Protein AF-A0AAV4TK22-F1 (afdb_monomer_lite)

Structure (mmCIF, N/CA/C/O backbone):
data_AF-A0AAV4TK22-F1
#
_entry.id   AF-A0AAV4TK22-F1
#
loop_
_atom_site.group_PDB
_atom_site.id
_atom_site.type_symbol
_atom_site.label_atom_id
_atom_site.label_alt_id
_atom_site.label_comp_id
_atom_site.label_asym_id
_atom_site.label_entity_id
_atom_site.label_seq_id
_atom_site.pdbx_PDB_ins_code
_atom_site.Cartn_x
_atom_site.Cartn_y
_atom_site.Cartn_z
_atom_site.occupancy
_atom_site.B_iso_or_equiv
_atom_site.auth_seq_id
_atom_site.auth_comp_id
_atom_site.auth_asym_id
_atom_site.auth_atom_id
_atom_site.pdbx_PDB_model_num
ATOM 1 N N . MET A 1 1 ? -11.195 -27.531 -44.964 1.00 40.44 1 MET A N 1
ATOM 2 C CA . MET A 1 1 ? -10.503 -26.592 -45.879 1.00 40.44 1 MET A CA 1
ATOM 3 C C . MET A 1 1 ? -9.124 -26.257 -45.290 1.00 40.44 1 MET A C 1
ATOM 5 O O . MET A 1 1 ? -8.796 -25.112 -45.039 1.00 40.44 1 MET A O 1
ATOM 9 N N . THR A 1 2 ? -8.338 -27.296 -44.990 1.00 43.16 2 THR A N 1
ATOM 10 C CA . THR A 1 2 ? -7.167 -27.278 -44.089 1.00 43.16 2 THR A CA 1
ATOM 11 C C . THR A 1 2 ? -5.985 -27.988 -44.753 1.00 43.16 2 THR A C 1
ATOM 13 O O . THR A 1 2 ? -5.408 -28.914 -44.195 1.00 43.16 2 THR A O 1
ATOM 16 N N . LYS A 1 3 ? -5.673 -27.627 -46.004 1.00 40.75 3 LYS A N 1
ATOM 17 C CA . LYS A 1 3 ? -4.566 -28.251 -46.752 1.00 40.75 3 LYS A CA 1
ATOM 18 C C . LYS A 1 3 ? -3.769 -27.314 -47.670 1.00 40.75 3 LYS A C 1
ATOM 20 O O . LYS A 1 3 ? -2.987 -27.805 -48.466 1.00 40.75 3 LYS A O 1
ATOM 25 N N . SER A 1 4 ? -3.907 -25.992 -47.547 1.00 39.00 4 SER A N 1
ATOM 26 C CA . SER A 1 4 ? -3.293 -25.059 -48.516 1.00 39.00 4 SER A CA 1
ATOM 27 C C . SER A 1 4 ? -2.331 -24.028 -47.920 1.00 39.00 4 SER A C 1
ATOM 29 O O . SER A 1 4 ? -1.919 -23.124 -48.629 1.00 39.00 4 SER A O 1
ATOM 31 N N . PHE A 1 5 ? -1.935 -24.157 -46.650 1.00 45.03 5 PHE A N 1
ATOM 32 C CA . PHE A 1 5 ? -1.005 -23.219 -45.994 1.00 45.03 5 PHE A CA 1
ATOM 33 C C . PHE A 1 5 ? 0.300 -23.889 -45.526 1.00 45.03 5 PHE A C 1
ATOM 35 O O . PHE A 1 5 ? 0.892 -23.481 -44.536 1.00 45.03 5 PHE A O 1
ATOM 42 N N . VAL A 1 6 ? 0.721 -24.967 -46.197 1.00 49.62 6 VAL A N 1
ATOM 43 C CA . VAL A 1 6 ? 1.923 -25.749 -45.832 1.00 49.62 6 VAL A CA 1
ATOM 44 C C . VAL A 1 6 ? 2.979 -25.764 -46.948 1.00 49.62 6 VAL A C 1
ATOM 46 O O . VAL A 1 6 ? 4.072 -26.266 -46.730 1.00 49.62 6 VAL A O 1
ATOM 49 N N . ASP A 1 7 ? 2.715 -25.170 -48.119 1.00 45.03 7 ASP A N 1
ATOM 50 C CA . ASP A 1 7 ? 3.466 -25.522 -49.337 1.00 45.03 7 ASP A CA 1
ATOM 51 C C . ASP A 1 7 ? 4.208 -24.364 -50.033 1.00 45.03 7 ASP A C 1
ATOM 53 O O . ASP A 1 7 ? 4.391 -24.373 -51.247 1.00 45.03 7 ASP A O 1
ATOM 57 N N . SER A 1 8 ? 4.626 -23.312 -49.315 1.00 46.84 8 SER A N 1
ATOM 58 C CA . SER A 1 8 ? 5.376 -22.207 -49.962 1.00 46.84 8 SER A CA 1
ATOM 59 C C . SER A 1 8 ? 6.476 -21.539 -49.131 1.00 46.84 8 SER A C 1
ATOM 61 O O . SER A 1 8 ? 7.038 -20.534 -49.560 1.00 46.84 8 SER A O 1
ATOM 63 N N . THR A 1 9 ? 6.865 -22.095 -47.983 1.00 54.09 9 THR A N 1
ATOM 64 C CA . THR A 1 9 ? 8.020 -21.609 -47.211 1.00 54.09 9 THR A CA 1
ATOM 65 C C . THR A 1 9 ? 8.964 -22.772 -46.914 1.00 54.09 9 THR A C 1
ATOM 67 O O . THR A 1 9 ? 8.590 -23.776 -46.316 1.00 54.09 9 THR A O 1
ATOM 70 N N . GLY A 1 10 ? 10.188 -22.670 -47.436 1.00 59.66 10 GLY A N 1
ATOM 71 C CA . GLY A 1 10 ? 11.151 -23.768 -47.517 1.00 59.66 10 GLY A CA 1
ATOM 72 C C . GLY A 1 10 ? 11.638 -24.346 -46.173 1.00 59.66 10 GLY A C 1
ATOM 73 O O . GLY A 1 10 ? 11.227 -23.904 -45.098 1.00 59.66 10 GLY A O 1
ATOM 74 N N . PRO A 1 11 ? 12.584 -25.308 -46.211 1.00 62.12 11 PRO A N 1
ATOM 75 C CA . PRO A 1 11 ? 13.105 -26.023 -45.035 1.00 62.12 11 PRO A CA 1
ATOM 76 C C . PRO A 1 11 ? 13.634 -25.112 -43.912 1.00 62.12 11 PRO A C 1
ATOM 78 O O . PRO A 1 11 ? 13.660 -25.521 -42.755 1.00 62.12 11 PRO A O 1
ATOM 81 N N . HIS A 1 12 ? 13.993 -23.863 -44.218 1.00 61.75 12 HIS A N 1
ATOM 82 C CA . HIS A 1 12 ? 14.438 -22.870 -43.240 1.00 61.75 12 HIS A CA 1
ATOM 83 C C . HIS A 1 12 ? 13.353 -22.420 -42.246 1.00 61.75 12 HIS A C 1
ATOM 85 O O . HIS A 1 12 ? 13.684 -22.196 -41.082 1.00 61.75 12 HIS A O 1
ATOM 91 N N . LEU A 1 13 ? 12.078 -22.322 -42.648 1.00 68.38 13 LEU A N 1
ATOM 92 C CA . LEU A 1 13 ? 11.009 -21.870 -41.743 1.00 68.38 13 LEU A CA 1
ATOM 93 C C . LEU A 1 13 ? 10.664 -22.955 -40.705 1.00 68.38 13 LEU A C 1
ATOM 95 O O . LEU A 1 13 ? 10.570 -22.672 -39.515 1.00 68.38 13 LEU A O 1
ATOM 99 N N . TRP A 1 14 ? 10.615 -24.220 -41.137 1.00 64.50 14 TRP A N 1
ATOM 100 C CA . TRP A 1 14 ? 10.387 -25.388 -40.273 1.00 64.50 14 TRP A CA 1
ATOM 101 C C . TRP A 1 14 ? 11.492 -25.601 -39.230 1.00 64.50 14 TRP A C 1
ATOM 103 O O . TRP A 1 14 ? 11.224 -26.035 -38.108 1.00 64.50 14 TRP A O 1
ATOM 113 N N . ILE A 1 15 ? 12.746 -25.300 -39.583 1.00 71.44 15 ILE A N 1
ATOM 114 C CA . ILE A 1 15 ? 13.879 -25.363 -38.648 1.00 71.44 15 ILE A CA 1
ATOM 115 C C . ILE A 1 15 ? 13.769 -24.241 -37.608 1.00 71.44 15 ILE A C 1
ATOM 117 O O . ILE A 1 15 ? 13.987 -24.496 -36.423 1.00 71.44 15 ILE A O 1
ATOM 121 N N . HIS A 1 16 ? 13.387 -23.033 -38.030 1.00 69.56 16 HIS A N 1
ATOM 122 C CA . HIS A 1 16 ? 13.224 -21.884 -37.139 1.00 69.56 16 HIS A CA 1
ATOM 123 C C . HIS A 1 16 ? 12.055 -22.080 -36.157 1.00 69.56 16 HIS A C 1
ATOM 125 O O . HIS A 1 16 ? 12.212 -21.845 -34.959 1.00 69.56 16 HIS A O 1
ATOM 131 N N . ASP A 1 17 ? 10.924 -22.621 -36.619 1.00 77.69 17 ASP A N 1
ATOM 132 C CA . ASP A 1 17 ? 9.796 -22.972 -35.747 1.00 77.69 17 ASP A CA 1
ATOM 133 C C . ASP A 1 17 ? 10.158 -24.074 -34.752 1.00 77.69 17 ASP A C 1
ATOM 135 O O . ASP A 1 17 ? 9.837 -23.958 -33.570 1.00 77.69 17 ASP A O 1
ATOM 139 N N . ARG A 1 18 ? 10.907 -25.108 -35.165 1.00 77.25 18 ARG A N 1
ATOM 140 C CA . ARG A 1 18 ? 11.397 -26.123 -34.215 1.00 77.25 18 ARG A CA 1
ATOM 141 C C . ARG A 1 18 ? 12.360 -25.552 -33.181 1.00 77.25 18 ARG A C 1
ATOM 143 O O . ARG A 1 18 ? 12.301 -25.963 -32.025 1.00 77.25 18 ARG A O 1
ATOM 150 N N . GLN A 1 19 ? 13.218 -24.608 -33.560 1.00 79.44 19 GLN A N 1
ATOM 151 C CA . GLN A 1 19 ? 14.104 -23.930 -32.611 1.00 79.44 19 GLN A CA 1
ATOM 152 C C . GLN A 1 19 ? 13.320 -23.059 -31.623 1.00 79.44 19 GLN A C 1
ATOM 154 O O . GLN A 1 19 ? 13.604 -23.095 -30.426 1.00 79.44 19 GLN A O 1
ATOM 159 N N . ASN A 1 20 ? 12.306 -22.328 -32.090 1.00 80.00 20 ASN A N 1
ATOM 160 C CA . ASN A 1 20 ? 11.433 -21.539 -31.223 1.00 80.00 20 ASN A CA 1
ATOM 161 C C . ASN A 1 20 ? 10.615 -22.430 -30.282 1.00 80.00 20 ASN A C 1
ATOM 163 O O . ASN A 1 20 ? 10.572 -22.163 -29.085 1.00 80.00 20 ASN A O 1
ATOM 167 N N . LEU A 1 21 ? 10.045 -23.530 -30.778 1.00 81.06 21 LEU A N 1
ATOM 168 C CA . LEU A 1 21 ? 9.309 -24.499 -29.962 1.00 81.06 21 LEU A CA 1
ATOM 169 C C . LEU A 1 21 ? 10.204 -25.182 -28.922 1.00 81.06 21 LEU A C 1
ATOM 171 O O . LEU A 1 21 ? 9.775 -25.339 -27.784 1.00 81.06 21 LEU A O 1
ATOM 175 N N . ALA A 1 22 ? 11.449 -25.523 -29.270 1.00 79.06 22 ALA A N 1
ATOM 176 C CA . ALA A 1 22 ? 12.415 -26.068 -28.315 1.00 79.06 22 ALA A CA 1
ATOM 177 C C . ALA A 1 22 ? 12.783 -25.044 -27.223 1.00 79.06 22 ALA A C 1
ATOM 179 O O . ALA A 1 22 ? 12.849 -25.379 -26.040 1.00 79.06 22 ALA A O 1
ATOM 180 N N . ARG A 1 23 ? 12.970 -23.768 -27.587 1.00 78.38 23 ARG A N 1
ATOM 181 C CA . ARG A 1 23 ? 13.189 -22.682 -26.613 1.00 78.38 23 ARG A CA 1
ATOM 182 C C . ARG A 1 23 ? 11.975 -22.482 -25.704 1.00 78.38 23 ARG A C 1
ATOM 184 O O . ARG A 1 23 ? 12.145 -22.330 -24.498 1.00 78.38 23 ARG A O 1
ATOM 191 N N . LEU A 1 24 ? 10.765 -22.536 -26.261 1.00 79.88 24 LEU A N 1
ATOM 192 C CA . LEU A 1 24 ? 9.515 -22.431 -25.507 1.00 79.88 24 LEU A CA 1
ATOM 193 C C . LEU A 1 24 ? 9.297 -23.632 -24.582 1.00 79.88 24 LEU A C 1
ATOM 195 O O . LEU A 1 24 ? 8.855 -23.440 -23.454 1.00 79.88 24 LEU A O 1
ATOM 199 N N . SER A 1 25 ? 9.640 -24.854 -25.004 1.00 78.25 25 SER A N 1
ATOM 200 C CA . SER A 1 25 ? 9.539 -26.035 -24.141 1.00 78.25 25 SER A CA 1
ATOM 201 C C . SER A 1 25 ? 10.519 -25.966 -22.976 1.00 78.25 25 SER A C 1
ATOM 203 O O . SER A 1 25 ? 10.124 -26.249 -21.851 1.00 78.25 25 SER A O 1
ATOM 205 N N . HIS A 1 26 ? 11.756 -25.516 -23.215 1.00 78.75 26 HIS A N 1
ATOM 206 C CA . HIS A 1 26 ? 12.716 -25.281 -22.137 1.00 78.75 26 HIS A CA 1
ATOM 207 C C . HIS A 1 26 ? 12.225 -24.194 -21.175 1.00 78.75 26 HIS A C 1
ATOM 209 O O . HIS A 1 26 ? 12.237 -24.411 -19.968 1.00 78.75 26 HIS A O 1
ATOM 215 N N . ALA A 1 27 ? 11.722 -23.067 -21.689 1.00 74.31 27 ALA A N 1
ATOM 216 C CA . ALA A 1 27 ? 11.138 -22.010 -20.861 1.00 74.31 27 ALA A CA 1
ATOM 217 C C . ALA A 1 27 ? 9.930 -22.501 -20.043 1.00 74.31 27 ALA A C 1
ATOM 219 O O . ALA A 1 27 ? 9.782 -22.126 -18.883 1.00 74.31 27 ALA A O 1
ATOM 220 N N . LYS A 1 28 ? 9.095 -23.378 -20.614 1.00 78.12 28 LYS A N 1
ATOM 221 C CA . LYS A 1 28 ? 7.955 -23.975 -19.913 1.00 78.12 28 LYS A CA 1
ATOM 222 C C . LYS A 1 28 ? 8.405 -24.872 -18.759 1.00 78.12 28 LYS A C 1
ATOM 224 O O . LYS A 1 28 ?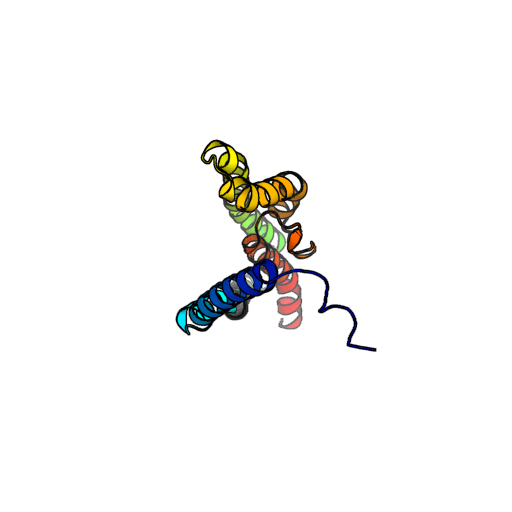 7.868 -24.739 -17.669 1.00 78.12 28 LYS A O 1
ATOM 229 N N . THR A 1 29 ? 9.430 -25.703 -18.959 1.00 78.94 29 THR A N 1
ATOM 230 C CA . THR A 1 29 ? 9.989 -26.544 -17.887 1.00 78.94 29 THR A CA 1
ATOM 231 C C . THR A 1 29 ? 10.497 -25.713 -16.705 1.00 78.94 29 THR A C 1
ATOM 233 O O . THR A 1 29 ? 10.270 -26.104 -15.568 1.00 78.94 29 THR A O 1
ATOM 236 N N . TYR A 1 30 ? 11.099 -24.544 -16.952 1.00 74.00 30 TYR A N 1
ATOM 237 C CA . TYR A 1 30 ? 11.495 -23.620 -15.879 1.00 74.00 30 TYR A CA 1
ATOM 238 C C . TYR A 1 30 ? 10.305 -22.963 -15.164 1.00 74.00 30 TYR A C 1
ATOM 240 O O . TYR A 1 30 ? 10.386 -22.679 -13.973 1.00 74.00 30 TYR A O 1
ATOM 248 N N . MET A 1 31 ? 9.200 -22.702 -15.867 1.00 74.12 31 MET A N 1
ATOM 249 C CA . MET A 1 31 ? 7.993 -22.151 -15.238 1.00 74.12 31 MET A CA 1
ATOM 250 C C . MET A 1 31 ? 7.171 -23.203 -14.481 1.00 74.12 31 MET A C 1
ATOM 252 O O . MET A 1 31 ? 6.422 -22.842 -13.575 1.00 74.12 31 MET A O 1
ATOM 256 N N . ASP A 1 32 ? 7.317 -24.482 -14.829 1.00 80.38 32 ASP A N 1
ATOM 257 C CA . ASP A 1 32 ? 6.637 -25.604 -14.174 1.00 80.38 32 ASP A CA 1
ATOM 258 C C . ASP A 1 32 ? 7.306 -26.020 -12.847 1.00 80.38 32 ASP A C 1
ATOM 260 O O . ASP A 1 32 ? 6.743 -26.822 -12.099 1.00 80.38 32 ASP A O 1
ATOM 264 N N . ASP A 1 33 ? 8.467 -25.448 -12.508 1.00 87.12 33 ASP A N 1
ATOM 265 C CA . ASP A 1 33 ? 9.078 -25.626 -11.192 1.00 87.12 33 ASP A CA 1
ATOM 266 C C . ASP A 1 33 ? 8.150 -25.106 -10.086 1.00 87.12 33 ASP A C 1
ATOM 268 O O . ASP A 1 33 ? 7.682 -23.964 -10.111 1.00 87.12 33 ASP A O 1
ATOM 272 N N . ILE A 1 34 ? 7.946 -25.925 -9.049 1.00 85.75 34 ILE A N 1
ATOM 273 C CA . ILE A 1 34 ? 7.079 -25.613 -7.898 1.00 85.75 34 ILE A CA 1
ATOM 274 C C . ILE A 1 34 ? 7.427 -24.254 -7.279 1.00 85.75 34 ILE A C 1
ATOM 276 O O . ILE A 1 34 ? 6.539 -23.467 -6.955 1.00 85.75 34 ILE A O 1
ATOM 280 N N . PHE A 1 35 ? 8.717 -23.940 -7.147 1.00 85.75 35 PHE A N 1
ATOM 281 C CA . PHE A 1 35 ? 9.160 -22.655 -6.607 1.00 85.75 35 PHE A CA 1
ATOM 282 C C . PHE A 1 35 ? 8.723 -21.472 -7.480 1.00 85.75 35 PHE A C 1
ATOM 284 O O . PHE A 1 35 ? 8.286 -20.448 -6.955 1.00 85.75 35 PHE A O 1
ATOM 291 N N . PHE A 1 36 ? 8.788 -21.616 -8.804 1.00 85.81 36 PHE A N 1
ATOM 292 C CA . PHE A 1 36 ? 8.370 -20.577 -9.743 1.00 85.81 36 PHE A CA 1
ATOM 293 C C . PHE A 1 36 ? 6.843 -20.416 -9.748 1.00 85.81 36 PHE A C 1
ATOM 295 O O . PHE A 1 36 ? 6.323 -19.296 -9.761 1.00 85.81 36 PHE A O 1
ATOM 302 N N . GLN A 1 37 ? 6.107 -21.523 -9.629 1.00 85.88 37 GLN A N 1
ATOM 303 C CA . GLN A 1 37 ? 4.652 -21.507 -9.483 1.00 85.88 37 GLN A CA 1
ATOM 304 C C . GLN A 1 37 ? 4.192 -20.808 -8.194 1.00 85.88 37 GLN A C 1
ATOM 306 O O . GLN A 1 37 ? 3.220 -20.053 -8.224 1.00 85.88 37 GLN A O 1
ATOM 311 N N . ILE A 1 38 ? 4.903 -20.983 -7.076 1.00 86.38 38 ILE A N 1
ATOM 312 C CA . ILE A 1 38 ? 4.607 -20.265 -5.821 1.00 86.38 38 ILE A CA 1
ATOM 313 C C . ILE A 1 38 ? 4.783 -18.750 -6.006 1.00 86.38 38 ILE A C 1
ATOM 315 O O . ILE A 1 38 ? 3.930 -17.962 -5.590 1.00 86.38 38 ILE A O 1
ATOM 319 N N . ILE A 1 39 ? 5.862 -18.327 -6.669 1.00 86.12 39 ILE A N 1
ATOM 320 C CA . ILE A 1 39 ? 6.126 -16.904 -6.927 1.00 86.12 39 ILE A CA 1
ATOM 321 C C . ILE A 1 39 ? 5.041 -16.312 -7.837 1.00 86.12 39 ILE A C 1
ATOM 323 O O . ILE A 1 39 ? 4.495 -15.251 -7.542 1.00 86.12 39 ILE A O 1
ATOM 327 N N . THR A 1 40 ? 4.667 -17.009 -8.910 1.00 84.81 40 THR A N 1
ATOM 328 C CA . THR A 1 40 ? 3.630 -16.526 -9.841 1.00 84.81 40 THR A CA 1
ATOM 329 C C . THR A 1 40 ? 2.233 -16.466 -9.210 1.00 84.81 40 THR A C 1
ATOM 331 O O . THR A 1 40 ? 1.482 -15.536 -9.499 1.00 84.81 40 THR A O 1
ATOM 334 N N . ASN A 1 41 ? 1.899 -17.375 -8.286 1.00 86.69 41 ASN A N 1
ATOM 335 C CA . ASN A 1 41 ? 0.619 -17.389 -7.560 1.00 86.69 41 ASN A CA 1
ATOM 336 C C . ASN A 1 41 ? 0.617 -16.551 -6.271 1.00 86.69 41 ASN A C 1
ATOM 338 O O . ASN A 1 41 ? -0.344 -16.592 -5.500 1.00 86.69 41 ASN A O 1
ATOM 342 N N . SER A 1 42 ? 1.653 -15.742 -6.036 1.00 84.75 42 SER A N 1
ATOM 343 C CA . SER A 1 42 ? 1.774 -14.930 -4.815 1.00 84.75 42 SER A CA 1
ATOM 344 C C . SER A 1 42 ? 0.642 -13.909 -4.624 1.00 84.75 42 SER A C 1
ATOM 346 O O . SER A 1 42 ? 0.475 -13.380 -3.528 1.00 84.75 42 SER A O 1
ATOM 348 N N . TRP A 1 43 ? -0.164 -13.648 -5.656 1.00 85.38 43 TRP A N 1
ATOM 349 C CA . TRP A 1 43 ? -1.350 -12.794 -5.579 1.00 85.38 43 TRP A CA 1
ATOM 350 C C . TRP A 1 43 ? -2.393 -13.285 -4.564 1.00 85.38 43 TRP A C 1
ATOM 352 O O . TRP A 1 43 ? -2.971 -12.471 -3.852 1.00 85.38 43 TRP A O 1
ATOM 362 N N . VAL A 1 44 ? -2.597 -14.601 -4.437 1.00 87.50 44 VAL A N 1
ATOM 363 C CA . VAL A 1 44 ? -3.589 -15.180 -3.504 1.00 87.50 44 VAL A CA 1
ATOM 364 C C . VAL A 1 44 ? -3.230 -14.886 -2.042 1.00 87.50 44 VAL A C 1
ATOM 366 O O . VAL A 1 44 ? -4.100 -14.737 -1.189 1.00 87.50 44 VAL A O 1
ATOM 369 N N . SER A 1 45 ? -1.941 -14.721 -1.736 1.00 89.31 45 SER A N 1
ATOM 370 C CA . SER A 1 45 ? -1.479 -14.375 -0.386 1.00 89.31 45 SER A CA 1
ATOM 371 C C . SER A 1 45 ? -1.983 -13.009 0.093 1.00 89.31 45 SER A C 1
ATOM 373 O O . SER A 1 45 ? -2.000 -12.754 1.298 1.00 89.31 45 SER A O 1
ATOM 375 N N . VAL A 1 46 ? -2.393 -12.128 -0.827 1.00 89.94 46 VAL A N 1
ATOM 376 C CA . VAL A 1 46 ? -2.866 -10.774 -0.517 1.00 89.94 46 VAL A CA 1
ATOM 377 C C . VAL A 1 46 ? -4.144 -10.793 0.334 1.00 89.94 46 VAL A C 1
ATOM 379 O O . VAL A 1 46 ? -4.280 -9.969 1.242 1.00 89.94 46 VAL A O 1
ATOM 382 N N . ASP A 1 47 ? -5.022 -11.778 0.135 1.00 91.69 47 ASP A N 1
ATOM 383 C CA . ASP A 1 47 ? -6.290 -11.898 0.868 1.00 91.69 47 ASP A CA 1
ATOM 384 C C . ASP A 1 47 ? -6.080 -12.110 2.374 1.00 91.69 47 ASP A C 1
ATOM 386 O O . ASP A 1 47 ? -6.767 -11.513 3.208 1.00 91.69 47 ASP A O 1
ATOM 390 N N . THR A 1 48 ? -5.063 -12.890 2.746 1.00 93.12 48 THR A N 1
ATOM 391 C CA . THR A 1 48 ? -4.694 -13.107 4.153 1.00 93.12 48 THR A CA 1
ATOM 392 C C . THR A 1 48 ? -4.273 -11.799 4.822 1.00 93.12 48 THR A C 1
ATOM 394 O O . THR A 1 48 ? -4.652 -11.534 5.965 1.00 93.12 48 THR A O 1
ATOM 397 N N . PHE A 1 49 ? -3.523 -10.945 4.119 1.00 91.38 49 PHE A N 1
ATOM 398 C CA . PHE A 1 49 ? -3.119 -9.646 4.657 1.00 91.38 49 PHE A CA 1
ATOM 399 C C . PHE A 1 49 ? -4.311 -8.705 4.837 1.00 91.38 49 PHE A C 1
ATOM 401 O O . PHE A 1 49 ? -4.376 -8.014 5.856 1.00 91.38 49 PHE A O 1
ATOM 408 N N . PHE A 1 50 ? -5.284 -8.724 3.920 1.00 91.94 50 PHE A N 1
ATOM 409 C CA . PHE A 1 50 ? -6.530 -7.977 4.102 1.00 91.94 50 PHE A CA 1
ATOM 410 C C . PHE A 1 50 ? -7.322 -8.468 5.315 1.00 91.94 50 PHE A C 1
ATOM 412 O O . PHE A 1 50 ? -7.807 -7.647 6.096 1.00 91.94 50 PHE A O 1
ATOM 419 N N . MET A 1 51 ? -7.395 -9.783 5.537 1.00 93.38 51 MET A N 1
ATOM 420 C CA . MET A 1 51 ? -8.074 -10.346 6.707 1.00 93.38 51 MET A CA 1
ATOM 421 C C . MET A 1 51 ? -7.397 -9.932 8.022 1.00 93.38 51 MET A C 1
ATOM 423 O O . MET A 1 51 ? -8.072 -9.501 8.960 1.00 93.38 51 MET A O 1
ATOM 427 N N . LEU A 1 52 ? -6.064 -9.989 8.081 1.00 94.25 52 LEU A N 1
ATOM 428 C CA . LEU A 1 52 ? -5.293 -9.534 9.243 1.00 94.25 52 LEU A CA 1
ATOM 429 C C . LEU A 1 52 ? -5.441 -8.023 9.475 1.00 94.25 52 LEU A C 1
ATOM 431 O O . LEU A 1 52 ? -5.643 -7.588 10.612 1.00 94.25 52 LEU A O 1
ATOM 435 N N . GLY A 1 53 ? -5.384 -7.224 8.407 1.00 92.56 53 GLY A N 1
ATOM 436 C CA . GLY A 1 53 ? -5.589 -5.778 8.463 1.00 92.56 53 GLY A CA 1
ATOM 437 C C . GLY A 1 53 ? -6.981 -5.414 8.981 1.00 92.56 53 GLY A C 1
ATOM 438 O O . GLY A 1 53 ? -7.105 -4.587 9.887 1.00 92.56 53 GLY A O 1
ATOM 439 N N . GLY A 1 54 ? -8.021 -6.082 8.479 1.00 91.62 54 GLY A N 1
ATOM 440 C CA . GLY A 1 54 ? -9.402 -5.908 8.928 1.00 91.62 54 GLY A CA 1
ATOM 441 C C . GLY A 1 54 ? -9.598 -6.277 10.399 1.00 91.62 54 GLY A C 1
ATOM 442 O O . GLY A 1 54 ? -10.175 -5.492 11.154 1.00 91.62 54 GLY A O 1
ATOM 443 N N . LEU A 1 55 ? -9.055 -7.417 10.840 1.00 92.44 55 LEU A N 1
ATOM 444 C CA . LEU A 1 55 ? -9.127 -7.853 12.239 1.00 92.44 55 LEU A CA 1
ATOM 445 C C . LEU A 1 55 ? -8.446 -6.855 13.187 1.00 92.44 55 LEU A C 1
ATOM 447 O O . LEU A 1 55 ? -8.972 -6.540 14.260 1.00 92.44 55 LEU A O 1
ATOM 451 N N . LEU A 1 56 ? -7.292 -6.320 12.790 1.00 92.38 56 LEU A N 1
ATOM 452 C CA . LEU A 1 56 ? -6.566 -5.323 13.573 1.00 92.38 56 LEU A CA 1
ATOM 453 C C . LEU A 1 56 ? -7.336 -3.998 13.650 1.00 92.38 56 LEU A C 1
ATOM 455 O O . LEU A 1 56 ? -7.426 -3.383 14.717 1.00 92.38 56 LEU A O 1
ATOM 459 N N . VAL A 1 57 ? -7.944 -3.566 12.545 1.00 90.75 57 VAL A N 1
ATOM 460 C CA . VAL A 1 57 ? -8.803 -2.375 12.523 1.00 90.75 57 VAL A CA 1
ATOM 461 C C . VAL A 1 57 ? -10.029 -2.583 13.413 1.00 90.75 57 VAL A C 1
ATOM 463 O O . VAL A 1 57 ? -10.320 -1.714 14.232 1.00 90.75 57 VAL A O 1
ATOM 466 N N . ALA A 1 58 ? -10.718 -3.719 13.320 1.00 89.94 58 ALA A N 1
ATOM 467 C CA . ALA A 1 58 ? -11.897 -4.000 14.136 1.00 89.94 58 ALA A CA 1
ATOM 468 C C . ALA A 1 58 ? -11.562 -4.042 15.637 1.00 89.94 58 ALA A C 1
ATOM 470 O O . ALA A 1 58 ? -12.146 -3.295 16.421 1.00 89.94 58 ALA A O 1
ATOM 471 N N . SER A 1 59 ? -10.570 -4.844 16.034 1.00 90.31 59 SER A N 1
ATOM 472 C CA . SER A 1 59 ? -10.174 -4.998 17.444 1.00 90.31 59 SER A CA 1
ATOM 473 C C . SER A 1 59 ? -9.667 -3.695 18.072 1.00 90.31 59 SER A C 1
ATOM 475 O O . SER A 1 59 ? -10.041 -3.362 19.198 1.00 90.31 59 SER A O 1
ATOM 477 N N . SER A 1 60 ? -8.861 -2.914 17.343 1.00 89.56 60 SER A N 1
ATOM 478 C CA . SER A 1 60 ? -8.377 -1.617 17.832 1.00 89.56 60 SER A CA 1
ATOM 479 C C . SER A 1 60 ? -9.505 -0.598 17.990 1.00 89.56 60 SER A C 1
ATOM 481 O O . SER A 1 60 ? -9.528 0.132 18.979 1.00 89.56 60 SER A O 1
ATOM 483 N N . ASN A 1 61 ? -10.462 -0.553 17.058 1.00 87.56 61 ASN A N 1
ATOM 484 C CA . ASN A 1 61 ? -11.591 0.369 17.151 1.00 87.56 61 ASN A CA 1
ATOM 485 C C . ASN A 1 61 ? -12.566 -0.012 18.264 1.00 87.56 61 ASN A C 1
ATOM 487 O O . ASN A 1 61 ? -12.952 0.877 19.017 1.00 87.56 61 ASN A O 1
ATOM 491 N N . LEU A 1 62 ? -12.899 -1.296 18.419 1.00 86.88 62 LEU A N 1
ATOM 492 C CA . LEU A 1 62 ? -13.769 -1.777 19.497 1.00 86.88 62 LEU A CA 1
ATOM 493 C C . LEU A 1 62 ? -13.219 -1.407 20.878 1.00 86.88 62 LEU A C 1
ATOM 495 O O . LEU A 1 62 ? -13.932 -0.826 21.692 1.00 86.88 62 LEU A O 1
ATOM 499 N N . LYS A 1 63 ? -11.918 -1.630 21.100 1.00 87.25 63 LYS A N 1
ATOM 500 C CA . LYS A 1 63 ? -11.253 -1.279 22.362 1.00 87.25 63 LYS A CA 1
ATOM 501 C C . LYS A 1 63 ? -11.305 0.223 22.670 1.00 87.25 63 LYS A C 1
ATOM 503 O O . LYS A 1 63 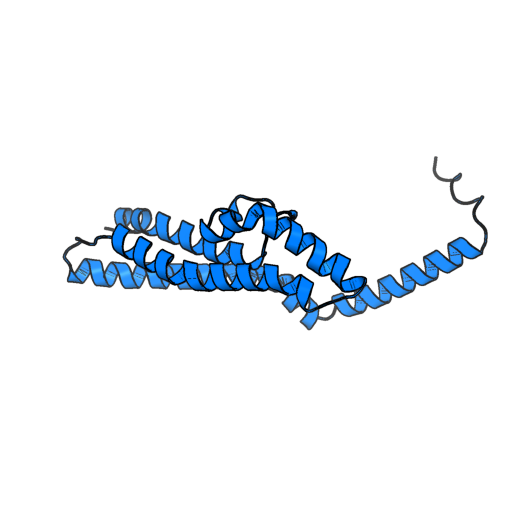? -11.421 0.618 23.825 1.00 87.25 63 LYS A O 1
ATOM 508 N N . ILE A 1 64 ? -11.209 1.071 21.643 1.00 85.88 64 ILE A N 1
ATOM 509 C CA . ILE A 1 64 ? -11.303 2.531 21.802 1.00 85.88 64 ILE A CA 1
ATOM 510 C C . ILE A 1 64 ? -12.762 2.961 22.025 1.00 85.88 64 ILE A C 1
ATOM 512 O O . ILE A 1 64 ? -13.018 3.898 22.779 1.00 85.88 64 ILE A O 1
ATOM 516 N N . MET A 1 65 ? -13.728 2.291 21.388 1.00 83.88 65 MET A N 1
ATOM 517 C CA . MET A 1 65 ? -15.153 2.589 21.567 1.00 83.88 65 MET A CA 1
ATOM 518 C C . MET A 1 65 ? -15.606 2.268 22.990 1.00 83.88 65 MET A C 1
ATOM 520 O O . MET A 1 65 ? -16.331 3.070 23.577 1.00 83.88 65 MET A O 1
ATOM 524 N N . GLU A 1 66 ? -15.121 1.160 23.554 1.00 84.31 66 GLU A N 1
ATOM 525 C CA . GLU A 1 66 ? -15.360 0.765 24.944 1.00 84.31 66 GLU A CA 1
ATOM 526 C C . GLU A 1 66 ? -14.786 1.792 25.933 1.00 84.31 66 GLU A C 1
ATOM 528 O O . GLU A 1 66 ? -15.477 2.214 26.857 1.00 84.31 66 GLU A O 1
ATOM 533 N N . SER A 1 67 ? -13.558 2.278 25.707 1.00 83.12 67 SER A N 1
ATOM 534 C CA . SER A 1 67 ? -12.921 3.249 26.608 1.00 83.12 67 SER A CA 1
ATOM 535 C C . SER A 1 67 ? -13.448 4.684 26.476 1.00 83.12 67 SER A C 1
ATOM 537 O O . SER A 1 67 ? -13.367 5.454 27.431 1.00 83.12 67 SER A O 1
ATOM 539 N N . THR A 1 68 ? -13.982 5.059 25.309 1.00 80.88 68 THR A N 1
ATOM 540 C CA . THR A 1 68 ? -14.409 6.442 24.997 1.00 80.88 68 THR A CA 1
ATOM 541 C C . THR A 1 68 ? -15.938 6.602 24.987 1.00 80.88 68 THR A C 1
ATOM 543 O O . THR A 1 68 ? -16.454 7.664 24.635 1.00 80.88 68 THR A O 1
ATOM 546 N N . GLY A 1 69 ? -16.692 5.555 25.344 1.00 74.69 69 GLY A N 1
ATOM 547 C CA . GLY A 1 69 ? -18.159 5.585 25.352 1.00 74.69 69 GLY A CA 1
ATOM 548 C C . GLY A 1 69 ? -18.763 5.862 23.969 1.00 74.69 69 GLY A C 1
ATOM 549 O O . GLY A 1 69 ? -19.686 6.664 23.845 1.00 74.69 69 GLY A O 1
ATOM 550 N N . GLY A 1 70 ? -18.189 5.276 22.912 1.00 69.56 70 GLY A N 1
ATOM 551 C CA . GLY A 1 70 ? -18.701 5.368 21.536 1.00 69.56 70 GLY A CA 1
ATOM 552 C C . GLY A 1 70 ? -18.365 6.655 20.767 1.00 69.56 70 GLY A C 1
ATOM 553 O O . GLY A 1 70 ? -18.606 6.728 19.563 1.00 69.56 70 GLY A O 1
ATOM 554 N N . LYS A 1 71 ? -17.758 7.668 21.399 1.00 69.75 71 LYS A N 1
ATOM 555 C CA . LYS A 1 71 ? -17.365 8.910 20.710 1.00 69.75 71 LYS A CA 1
ATOM 556 C C . LYS A 1 71 ? -15.966 8.789 20.123 1.00 69.75 71 LYS A C 1
ATOM 558 O O . LYS A 1 71 ? -14.986 9.044 20.816 1.00 69.75 71 LYS A O 1
ATOM 563 N N . ILE A 1 72 ? -15.852 8.462 18.834 1.00 78.31 72 ILE A N 1
ATOM 564 C CA . ILE A 1 72 ? -14.556 8.531 18.152 1.00 78.31 72 ILE A CA 1
ATOM 565 C C . ILE A 1 72 ? -14.618 9.332 16.859 1.00 78.31 72 ILE A C 1
ATOM 567 O O . ILE A 1 72 ? -15.437 9.074 15.982 1.00 78.31 72 ILE A O 1
ATOM 571 N N . ASN A 1 73 ? -13.671 10.262 16.700 1.00 82.62 73 ASN A N 1
ATOM 572 C CA . ASN A 1 73 ? -13.476 10.978 15.448 1.00 82.62 73 ASN A CA 1
ATOM 573 C C . ASN A 1 73 ? -12.778 10.069 14.423 1.00 82.62 73 ASN A C 1
ATOM 575 O O . ASN A 1 73 ? -11.549 10.037 14.301 1.00 82.62 73 ASN A O 1
ATOM 579 N N . TYR A 1 74 ? -13.579 9.271 13.720 1.00 85.38 74 TYR A N 1
ATOM 580 C CA . TYR A 1 74 ? -13.106 8.332 12.708 1.00 85.38 74 TYR A CA 1
ATOM 581 C C . TYR A 1 74 ? -12.382 9.047 11.551 1.00 85.38 74 TYR A C 1
ATOM 583 O O . TYR A 1 74 ? -11.307 8.618 11.134 1.00 85.38 74 TYR A O 1
ATOM 591 N N . PHE A 1 75 ? -12.908 10.196 11.113 1.00 86.88 75 PHE A N 1
ATOM 592 C CA . PHE A 1 75 ? -12.341 10.979 10.014 1.00 86.88 75 PHE A CA 1
ATOM 593 C C . PHE A 1 75 ? -10.908 11.450 10.301 1.00 86.88 75 PHE A C 1
ATOM 595 O O . PHE A 1 75 ? -10.021 11.287 9.467 1.00 86.88 75 PHE A O 1
ATOM 602 N N . SER A 1 76 ? -10.642 11.960 11.508 1.00 87.69 76 SER A N 1
ATOM 603 C CA . SER A 1 76 ? -9.289 12.387 11.897 1.00 87.69 76 SER A CA 1
ATOM 604 C C . SER A 1 76 ? -8.273 11.236 11.849 1.00 87.69 76 SER A C 1
ATOM 606 O O . SER A 1 76 ? -7.144 11.424 11.390 1.00 87.69 76 SER A O 1
ATOM 608 N N . ARG A 1 77 ? -8.678 10.021 12.242 1.00 87.88 77 ARG A N 1
ATOM 609 C CA . ARG A 1 77 ? -7.810 8.832 12.192 1.00 87.88 77 ARG A CA 1
ATOM 610 C C . ARG A 1 77 ? -7.554 8.352 10.765 1.00 87.88 77 ARG A C 1
ATOM 612 O O . ARG A 1 77 ? -6.423 7.979 10.456 1.00 87.88 77 ARG A O 1
ATOM 619 N N . LEU A 1 78 ? -8.563 8.422 9.895 1.00 90.12 78 LEU A N 1
ATOM 620 C CA . LEU A 1 78 ? -8.404 8.177 8.460 1.00 90.12 78 LEU A CA 1
ATOM 621 C C . LEU A 1 78 ? -7.394 9.152 7.847 1.00 90.12 78 LEU A C 1
ATOM 623 O O . LEU A 1 78 ? -6.437 8.710 7.216 1.00 90.12 78 LEU A O 1
ATOM 627 N N . VAL A 1 79 ? -7.551 10.456 8.088 1.00 90.81 79 VAL A N 1
ATOM 628 C CA . VAL A 1 79 ? -6.633 11.478 7.559 1.00 90.81 79 VAL A CA 1
ATOM 629 C C . VAL A 1 79 ? -5.207 11.243 8.049 1.00 90.81 79 VAL A C 1
ATOM 631 O O . VAL A 1 79 ? -4.279 11.262 7.247 1.00 90.81 79 VAL A O 1
ATOM 634 N N . HIS A 1 80 ? -5.020 10.945 9.337 1.00 90.69 80 HIS A N 1
ATOM 635 C CA . HIS A 1 80 ? -3.697 10.637 9.880 1.00 90.69 80 HIS A CA 1
ATOM 636 C C . HIS A 1 80 ? -3.066 9.401 9.213 1.00 90.69 80 HIS A C 1
ATOM 638 O O . HIS A 1 80 ? -1.870 9.390 8.913 1.00 90.69 80 HIS A O 1
ATOM 644 N N . ARG A 1 81 ? -3.864 8.359 8.941 1.00 90.06 81 ARG A N 1
ATOM 645 C CA . ARG A 1 81 ? -3.403 7.159 8.228 1.00 90.06 81 ARG A CA 1
ATOM 646 C C . ARG A 1 81 ? -2.982 7.488 6.797 1.00 90.06 81 ARG A C 1
ATOM 648 O O . ARG A 1 81 ? -1.890 7.096 6.393 1.00 90.06 81 ARG A O 1
ATOM 655 N N . VAL A 1 82 ? -3.809 8.229 6.059 1.00 90.44 82 VAL A N 1
ATOM 656 C CA . VAL A 1 82 ? -3.510 8.642 4.681 1.00 90.44 82 VAL A CA 1
ATOM 657 C C . VAL A 1 82 ? -2.256 9.513 4.656 1.00 90.44 82 VAL A C 1
ATOM 659 O O . VAL A 1 82 ? -1.320 9.199 3.929 1.00 90.44 82 VAL A O 1
ATOM 662 N N . TRP A 1 83 ? -2.160 10.523 5.522 1.00 91.19 83 TRP A N 1
ATOM 663 C CA . TRP A 1 83 ? -0.999 11.415 5.596 1.00 91.19 83 TRP A CA 1
ATOM 664 C C . TRP A 1 83 ? 0.315 10.674 5.866 1.00 91.19 83 TRP A C 1
ATOM 666 O O . TRP A 1 83 ? 1.363 11.068 5.366 1.00 91.19 83 TRP A O 1
ATOM 676 N N . ARG A 1 84 ? 0.274 9.571 6.620 1.00 92.00 84 ARG A N 1
ATOM 677 C CA . ARG A 1 84 ? 1.444 8.712 6.845 1.00 92.00 84 ARG A CA 1
ATOM 678 C C . ARG A 1 84 ? 1.818 7.860 5.621 1.00 92.00 84 ARG A C 1
ATOM 680 O O . ARG A 1 84 ? 2.992 7.533 5.462 1.00 92.00 84 ARG A O 1
ATOM 687 N N . LEU A 1 85 ? 0.853 7.483 4.781 1.00 90.06 85 LEU A N 1
ATOM 688 C CA . LEU A 1 85 ? 1.052 6.625 3.602 1.00 90.06 85 LEU A CA 1
ATOM 689 C C . LEU A 1 85 ? 1.439 7.403 2.336 1.00 90.06 85 LEU A C 1
ATOM 691 O O . LEU A 1 85 ? 2.121 6.858 1.472 1.00 90.06 85 LEU A O 1
ATOM 695 N N . ILE A 1 86 ? 1.061 8.676 2.229 1.00 90.19 86 ILE A N 1
ATOM 696 C CA . ILE A 1 86 ? 1.409 9.516 1.075 1.00 90.19 86 ILE A CA 1
ATOM 697 C C . ILE A 1 86 ? 2.930 9.687 0.880 1.00 90.19 86 ILE A C 1
ATOM 699 O O . ILE A 1 86 ? 3.381 9.496 -0.249 1.00 90.19 86 ILE A O 1
ATOM 703 N N . PRO A 1 87 ? 3.755 9.981 1.909 1.00 91.25 87 PRO A N 1
ATOM 704 C CA . PRO A 1 87 ? 5.196 10.162 1.734 1.00 91.25 87 PRO A CA 1
ATOM 705 C C . PRO A 1 87 ? 5.915 8.956 1.104 1.00 91.25 87 PRO A C 1
ATOM 707 O O . PRO A 1 87 ? 6.650 9.160 0.137 1.00 91.25 87 PRO A O 1
ATOM 710 N N . PRO A 1 88 ? 5.713 7.702 1.566 1.00 91.56 88 PRO A N 1
ATOM 711 C CA . PRO A 1 88 ? 6.352 6.552 0.929 1.00 91.56 88 PRO A CA 1
ATOM 712 C C . PRO A 1 88 ? 5.823 6.278 -0.487 1.00 91.56 88 PRO A C 1
ATOM 714 O O . PRO A 1 88 ? 6.600 5.871 -1.355 1.00 91.56 88 PRO A O 1
ATOM 717 N N . LEU A 1 89 ? 4.539 6.536 -0.765 1.00 90.69 89 LEU A N 1
ATOM 718 C CA . LEU A 1 89 ? 3.995 6.426 -2.125 1.00 90.69 89 LEU A CA 1
ATOM 719 C C . LEU A 1 89 ? 4.624 7.460 -3.067 1.00 90.69 89 LEU A C 1
ATOM 721 O O . LEU A 1 89 ? 5.077 7.103 -4.155 1.00 90.69 89 LEU A O 1
ATOM 725 N N . ALA A 1 90 ? 4.732 8.713 -2.624 1.00 91.00 90 ALA A N 1
ATOM 726 C CA . ALA A 1 90 ? 5.380 9.784 -3.373 1.00 91.00 90 ALA A CA 1
ATOM 727 C C . ALA A 1 90 ? 6.864 9.489 -3.627 1.00 91.00 90 ALA A C 1
ATOM 729 O O . ALA A 1 90 ? 7.340 9.680 -4.744 1.00 91.00 90 ALA A O 1
ATOM 730 N N . ALA A 1 91 ? 7.579 8.956 -2.632 1.00 92.06 91 ALA A N 1
ATOM 731 C CA . ALA A 1 91 ? 8.970 8.540 -2.796 1.00 92.06 91 ALA A CA 1
ATOM 732 C C . ALA A 1 91 ? 9.113 7.431 -3.852 1.00 92.06 91 ALA A C 1
ATOM 734 O O . ALA A 1 91 ? 9.992 7.499 -4.708 1.00 92.06 91 ALA A O 1
ATOM 735 N N . THR A 1 92 ? 8.215 6.442 -3.839 1.00 90.19 92 THR A N 1
ATOM 736 C CA . THR A 1 92 ? 8.236 5.326 -4.798 1.00 90.19 92 THR A CA 1
ATOM 737 C C . THR A 1 92 ? 7.973 5.804 -6.229 1.00 90.19 92 THR A C 1
ATOM 739 O O . THR A 1 92 ? 8.663 5.397 -7.163 1.00 90.19 92 THR A O 1
ATOM 742 N N . VAL A 1 93 ? 7.008 6.709 -6.402 1.00 89.94 93 VAL A N 1
ATOM 743 C CA . VAL A 1 93 ? 6.728 7.366 -7.686 1.00 89.94 93 VAL A CA 1
ATOM 744 C C . VAL A 1 93 ? 7.928 8.210 -8.138 1.00 89.94 93 VAL A C 1
ATOM 746 O O . VAL A 1 93 ? 8.327 8.133 -9.297 1.00 89.94 93 VAL A O 1
ATOM 749 N N . GLY A 1 94 ? 8.560 8.954 -7.226 1.00 88.69 94 GLY A N 1
ATOM 750 C CA . GLY A 1 94 ? 9.765 9.736 -7.513 1.00 88.69 94 GLY A CA 1
ATOM 751 C C . GLY A 1 94 ? 10.928 8.878 -8.017 1.00 88.69 94 GLY A C 1
ATOM 752 O O . GLY A 1 94 ? 11.584 9.241 -8.990 1.00 88.69 94 GLY A O 1
ATOM 753 N N . ILE A 1 95 ? 11.140 7.701 -7.422 1.00 88.44 95 ILE A N 1
ATOM 754 C CA . ILE A 1 95 ? 12.157 6.744 -7.883 1.00 88.44 95 ILE A CA 1
ATOM 755 C C . ILE A 1 95 ? 11.868 6.281 -9.317 1.00 88.44 95 ILE A C 1
ATOM 757 O O . ILE A 1 95 ? 12.801 6.163 -10.109 1.00 88.44 95 ILE A O 1
ATOM 761 N N . MET A 1 96 ? 10.599 6.077 -9.688 1.00 86.75 96 MET A N 1
ATOM 762 C CA . MET A 1 96 ? 10.244 5.704 -11.063 1.00 86.75 96 MET A CA 1
ATOM 763 C C . MET A 1 96 ? 10.614 6.773 -12.093 1.00 86.75 96 MET A C 1
ATOM 765 O O . MET A 1 96 ? 11.038 6.426 -13.193 1.00 86.75 96 MET A O 1
ATOM 769 N N . PHE A 1 97 ? 10.527 8.056 -11.738 1.00 86.12 97 PHE A N 1
ATOM 770 C CA . PHE A 1 97 ? 10.979 9.142 -12.614 1.00 86.12 97 PHE A CA 1
ATOM 771 C C . PHE A 1 97 ? 12.507 9.200 -12.763 1.00 86.12 97 PHE A C 1
ATOM 773 O O . PHE A 1 97 ? 13.003 9.653 -13.791 1.00 86.12 97 PHE A O 1
ATOM 780 N N . ILE A 1 98 ? 13.258 8.717 -11.769 1.00 85.75 98 ILE A N 1
ATOM 781 C CA . ILE A 1 98 ? 14.731 8.679 -11.793 1.00 85.75 98 ILE A CA 1
ATOM 782 C C . ILE A 1 98 ? 15.249 7.420 -12.512 1.00 85.75 98 ILE A C 1
ATOM 784 O O . ILE A 1 98 ? 16.332 7.431 -13.097 1.00 85.75 98 ILE A O 1
ATOM 788 N N . LEU A 1 99 ? 14.467 6.339 -12.522 1.00 85.25 99 LEU A N 1
ATOM 789 C CA . LEU A 1 99 ? 14.812 5.052 -13.127 1.00 85.25 99 LEU A CA 1
ATOM 790 C C . LEU A 1 99 ? 15.332 5.117 -14.586 1.00 85.25 99 LEU A C 1
ATOM 792 O O . LEU A 1 99 ? 16.314 4.428 -14.880 1.00 85.25 99 LEU A O 1
ATOM 796 N N . PRO A 1 100 ? 14.768 5.929 -15.507 1.00 82.25 100 PRO A N 1
ATOM 797 C CA . PRO A 1 100 ? 15.305 6.047 -16.864 1.00 82.25 100 PRO A CA 1
ATOM 798 C C . PRO A 1 100 ? 16.676 6.740 -16.942 1.00 82.25 100 PRO A C 1
ATOM 800 O O . PRO A 1 100 ? 17.366 6.566 -17.940 1.00 82.25 100 PRO A O 1
ATOM 803 N N . LEU A 1 101 ? 17.104 7.487 -15.916 1.00 80.38 101 LEU A N 1
ATOM 804 C CA . LEU A 1 101 ? 18.420 8.144 -15.900 1.00 80.38 101 LEU A CA 1
ATOM 805 C C . LEU A 1 101 ? 19.556 7.188 -15.497 1.00 80.38 101 LEU A C 1
ATOM 807 O O . LEU A 1 101 ? 20.717 7.466 -15.785 1.00 80.38 101 LEU A O 1
ATOM 811 N N . ILE A 1 102 ? 19.241 6.079 -14.819 1.00 81.38 102 ILE A N 1
ATOM 812 C CA . ILE A 1 102 ? 20.239 5.166 -14.234 1.00 81.38 102 ILE A CA 1
ATOM 813 C C . ILE A 1 102 ? 20.614 4.030 -15.202 1.00 81.38 102 ILE A C 1
ATOM 815 O O . ILE A 1 102 ? 21.716 3.490 -15.125 1.00 81.38 102 ILE A O 1
ATOM 819 N N . GLY A 1 103 ? 19.716 3.656 -16.116 1.00 72.06 103 GLY A N 1
ATOM 820 C CA . GLY A 1 103 ? 19.887 2.498 -16.993 1.00 72.06 103 GLY A CA 1
ATOM 821 C C . GLY A 1 103 ? 19.744 2.847 -18.468 1.00 72.06 103 GLY A C 1
ATOM 822 O O . GLY A 1 103 ? 18.806 3.530 -18.868 1.00 72.06 103 GLY A O 1
ATOM 823 N N . SER A 1 104 ? 20.650 2.327 -19.295 1.00 72.56 104 SER A N 1
ATOM 824 C CA . SER A 1 104 ? 20.560 2.385 -20.756 1.00 72.56 104 SER A CA 1
ATOM 825 C C . SER A 1 104 ? 20.752 0.983 -21.344 1.00 72.56 104 SER A C 1
ATOM 827 O O . SER A 1 104 ? 21.719 0.290 -21.037 1.00 72.56 104 SER A O 1
ATOM 829 N N . GLY A 1 105 ? 19.792 0.528 -22.157 1.00 77.12 105 GLY A N 1
ATOM 830 C CA . GLY A 1 105 ? 19.833 -0.779 -22.818 1.00 77.12 105 GLY A CA 1
ATOM 831 C C . GLY A 1 105 ? 18.511 -1.154 -23.509 1.00 77.12 105 GLY A C 1
ATOM 832 O O . GLY A 1 105 ? 17.455 -0.660 -23.114 1.00 77.12 105 GLY A O 1
ATOM 833 N N . 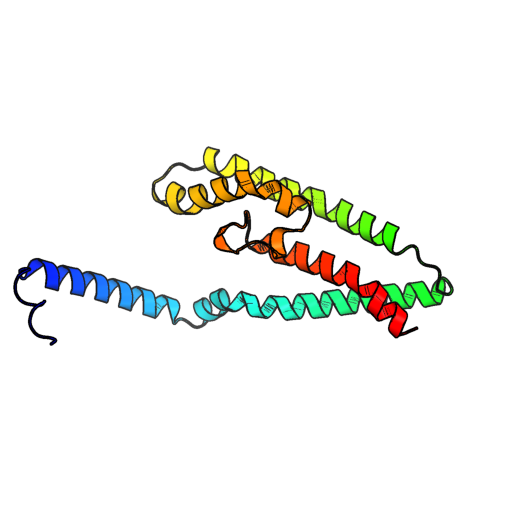PRO A 1 106 ? 18.533 -2.042 -24.521 1.00 73.75 106 PRO A N 1
ATOM 834 C CA . PRO 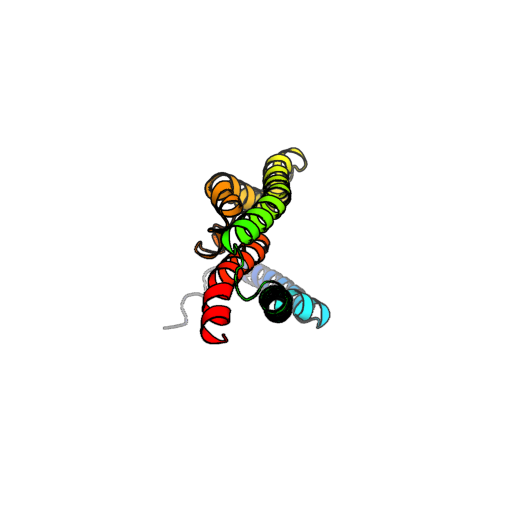A 1 106 ? 17.340 -2.421 -25.289 1.00 73.75 106 PRO A CA 1
ATOM 835 C C . PRO A 1 106 ? 16.285 -3.149 -24.440 1.00 73.75 106 PRO A C 1
ATOM 837 O O . PRO A 1 106 ? 15.100 -2.869 -24.566 1.00 73.75 106 PRO A O 1
ATOM 840 N N . LEU A 1 107 ? 16.708 -4.004 -23.500 1.00 74.44 107 LEU A N 1
ATOM 841 C CA . LEU A 1 107 ? 15.798 -4.669 -22.554 1.00 74.44 107 LEU A CA 1
ATOM 842 C C . LEU A 1 107 ? 15.180 -3.682 -21.543 1.00 74.44 107 LEU A C 1
ATOM 844 O O . LEU A 1 107 ? 14.060 -3.872 -21.074 1.00 74.44 107 LEU A O 1
ATOM 848 N N . TRP A 1 108 ? 15.908 -2.610 -21.219 1.00 75.75 108 TRP A N 1
ATOM 849 C CA . TRP A 1 108 ? 15.447 -1.562 -20.309 1.00 75.75 108 TRP A CA 1
ATOM 850 C C . TRP A 1 108 ? 14.341 -0.713 -20.943 1.00 75.75 108 TRP A C 1
ATOM 852 O O . TRP A 1 108 ? 13.380 -0.355 -20.267 1.00 75.75 108 TRP A O 1
ATOM 862 N N . ALA A 1 109 ? 14.437 -0.441 -22.248 1.00 73.56 109 ALA A N 1
ATOM 863 C CA . ALA A 1 109 ? 13.409 0.285 -22.990 1.00 73.56 109 ALA A CA 1
ATOM 864 C C . ALA A 1 109 ? 12.060 -0.458 -22.982 1.00 73.56 109 ALA A C 1
ATOM 866 O O . ALA A 1 109 ? 11.032 0.165 -22.718 1.00 73.56 109 ALA A O 1
ATOM 867 N N . ASP A 1 110 ? 12.072 -1.781 -23.166 1.00 74.75 110 ASP A N 1
ATOM 868 C CA . ASP A 1 110 ? 10.848 -2.591 -23.132 1.00 74.75 110 ASP A CA 1
ATOM 869 C C . ASP A 1 110 ? 10.274 -2.743 -21.714 1.00 74.75 110 ASP A C 1
ATOM 871 O O . ASP A 1 110 ? 9.067 -2.604 -21.515 1.00 74.75 110 ASP A O 1
ATOM 875 N N . MET A 1 111 ? 11.111 -2.995 -20.700 1.00 72.94 111 MET A N 1
ATOM 876 C CA . MET A 1 111 ? 10.625 -3.251 -19.334 1.00 72.94 111 MET A CA 1
ATOM 877 C C . MET A 1 111 ? 10.289 -1.982 -18.540 1.00 72.94 111 MET A C 1
ATOM 879 O O . MET A 1 111 ? 9.295 -1.956 -17.808 1.00 72.94 111 MET A O 1
ATOM 883 N N . ALA A 1 112 ? 11.132 -0.952 -18.634 1.00 77.44 112 ALA A N 1
ATOM 884 C CA . ALA A 1 112 ? 10.995 0.280 -17.861 1.00 77.44 112 ALA A CA 1
ATOM 885 C C . ALA A 1 112 ? 10.299 1.385 -18.664 1.00 77.44 112 ALA A C 1
ATOM 887 O O . ALA A 1 112 ? 9.506 2.126 -18.090 1.00 77.44 112 ALA A O 1
ATOM 888 N N . GLY A 1 113 ? 10.516 1.467 -19.981 1.00 78.06 113 GLY A N 1
ATOM 889 C CA . GLY A 1 113 ? 9.970 2.545 -20.814 1.00 78.06 113 GLY A CA 1
ATOM 890 C C . GLY A 1 113 ? 8.443 2.626 -20.774 1.00 78.06 113 GLY A C 1
ATOM 891 O O . GLY A 1 113 ? 7.891 3.689 -20.492 1.00 78.06 113 GLY A O 1
ATOM 892 N N . GLN A 1 114 ? 7.743 1.500 -20.953 1.00 79.88 114 GLN A N 1
ATOM 893 C CA . GLN A 1 114 ? 6.273 1.481 -20.879 1.00 79.88 114 GLN A CA 1
ATOM 894 C C . GLN A 1 114 ? 5.749 1.848 -19.482 1.00 79.88 114 GLN A C 1
ATOM 896 O O . GLN A 1 114 ? 4.780 2.596 -19.352 1.00 79.88 114 GLN A O 1
ATOM 901 N N . LYS A 1 115 ? 6.412 1.366 -18.424 1.00 81.50 115 LYS A N 1
ATOM 902 C CA . LYS A 1 115 ? 6.014 1.640 -17.035 1.00 81.50 115 LYS A CA 1
ATOM 903 C C . LYS A 1 115 ? 6.213 3.105 -16.659 1.00 81.50 115 LYS A C 1
ATOM 905 O O . LYS A 1 11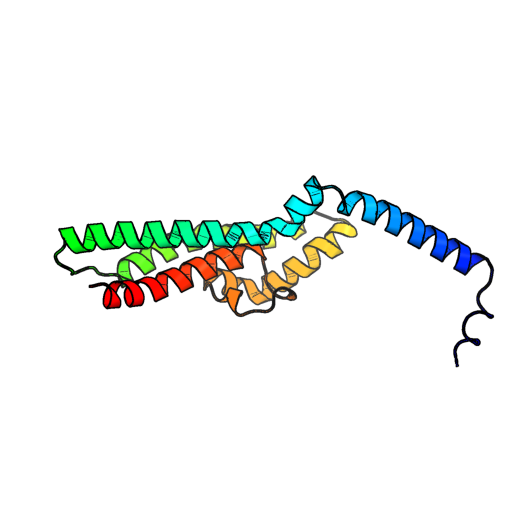5 ? 5.354 3.679 -15.994 1.00 81.50 115 LYS A O 1
ATOM 910 N N . VAL A 1 116 ? 7.302 3.717 -17.118 1.00 84.62 116 VAL A N 1
ATOM 911 C CA . VAL A 1 116 ? 7.584 5.144 -16.913 1.00 84.62 116 VAL A CA 1
ATOM 912 C C . VAL A 1 116 ? 6.537 6.005 -17.622 1.00 84.62 116 VAL A C 1
ATOM 914 O O . VAL A 1 116 ? 5.975 6.891 -16.987 1.00 84.62 116 VAL A O 1
ATOM 917 N N . LEU A 1 117 ? 6.190 5.697 -18.878 1.00 85.12 117 LEU A N 1
ATOM 918 C CA . LEU A 1 117 ? 5.151 6.424 -19.626 1.00 85.12 117 LEU A CA 1
ATOM 919 C C . LEU A 1 117 ? 3.773 6.336 -18.957 1.00 85.12 117 LEU A C 1
ATOM 921 O O . LEU A 1 117 ? 3.042 7.326 -18.878 1.00 85.12 117 LEU A O 1
ATOM 925 N N . ASN A 1 118 ? 3.412 5.156 -18.451 1.00 86.31 118 ASN A N 1
ATOM 926 C CA . ASN A 1 118 ? 2.183 4.984 -17.680 1.00 86.31 118 ASN A CA 1
ATOM 927 C C . ASN A 1 118 ? 2.234 5.776 -16.372 1.00 86.31 118 ASN A C 1
ATOM 929 O O . ASN A 1 118 ? 1.242 6.395 -15.983 1.00 86.31 118 ASN A O 1
ATOM 933 N N . CYS A 1 119 ? 3.389 5.798 -15.705 1.00 86.94 119 CYS A N 1
ATOM 934 C CA . CYS A 1 119 ? 3.544 6.548 -14.472 1.00 86.94 119 CYS A CA 1
ATOM 935 C C . CYS A 1 119 ? 3.491 8.065 -14.681 1.00 86.94 119 CYS A C 1
ATOM 937 O O . CYS A 1 119 ? 2.851 8.758 -13.897 1.00 86.94 119 CYS A O 1
ATOM 939 N N . GLU A 1 120 ? 4.049 8.586 -15.770 1.00 85.69 120 GLU A N 1
ATOM 940 C CA . GLU A 1 120 ? 3.959 10.007 -16.123 1.00 85.69 120 GLU A CA 1
ATOM 941 C C . GLU A 1 120 ? 2.504 10.471 -16.306 1.00 85.69 120 GLU A C 1
ATOM 943 O O . GLU A 1 120 ? 2.141 11.576 -15.903 1.00 85.69 120 GLU A O 1
ATOM 948 N N . LYS A 1 121 ? 1.637 9.604 -16.837 1.00 87.56 121 LYS A N 1
ATOM 949 C CA . LYS A 1 121 ? 0.208 9.907 -17.014 1.00 87.56 121 LYS A CA 1
ATOM 950 C C . LYS A 1 121 ? -0.611 9.726 -15.733 1.00 87.56 121 LYS A C 1
ATOM 952 O O . LYS A 1 121 ? -1.525 10.507 -15.470 1.00 87.56 121 LYS A O 1
ATOM 957 N N . ASN A 1 122 ? -0.284 8.707 -14.937 1.00 87.19 122 ASN A N 1
ATOM 958 C CA . ASN A 1 122 ? -1.148 8.205 -13.864 1.00 87.19 122 ASN A CA 1
ATOM 959 C C . ASN A 1 122 ? -0.538 8.305 -12.451 1.00 87.19 122 ASN A C 1
ATOM 961 O O . ASN A 1 122 ? -1.095 7.745 -11.507 1.00 87.19 122 ASN A O 1
ATOM 965 N N . TRP A 1 123 ? 0.573 9.022 -12.252 1.00 87.50 123 TRP A N 1
ATOM 966 C CA . TRP A 1 123 ? 1.209 9.186 -10.932 1.00 87.50 123 TRP A CA 1
ATOM 967 C C . TRP A 1 123 ? 0.247 9.723 -9.864 1.00 87.50 123 TRP A C 1
ATOM 969 O O . TRP A 1 123 ? 0.273 9.285 -8.714 1.00 87.50 123 TRP A O 1
ATOM 979 N N . TRP A 1 124 ? -0.646 10.638 -10.244 1.00 86.38 124 TRP A N 1
ATOM 980 C CA . TRP A 1 124 ? -1.621 11.249 -9.342 1.00 86.38 124 TRP A CA 1
ATOM 981 C C . TRP A 1 124 ? -2.635 10.231 -8.802 1.00 86.38 124 TRP A C 1
ATOM 983 O O . TRP A 1 124 ? -3.099 10.366 -7.672 1.00 86.38 124 TRP A O 1
ATOM 993 N N . GLN A 1 125 ? -2.931 9.167 -9.556 1.00 85.38 125 GLN A N 1
ATOM 994 C CA . GLN A 1 125 ? -3.847 8.100 -9.132 1.00 85.38 125 GLN A CA 1
ATOM 995 C C . GLN A 1 125 ? -3.253 7.252 -8.005 1.00 85.38 125 GLN A C 1
ATOM 997 O O . GLN A 1 125 ? -3.994 6.711 -7.185 1.00 85.38 125 GLN A O 1
ATOM 1002 N N . VAL A 1 126 ? -1.919 7.157 -7.950 1.00 85.19 126 VAL A N 1
ATOM 1003 C CA . VAL A 1 126 ? -1.187 6.505 -6.856 1.00 85.19 126 VAL A CA 1
ATOM 1004 C C . VAL A 1 126 ? -1.205 7.373 -5.594 1.00 85.19 126 VAL A C 1
ATOM 1006 O O . VAL A 1 126 ? -1.275 6.836 -4.493 1.00 85.19 126 VAL A O 1
ATOM 1009 N N . LEU A 1 127 ? -1.169 8.703 -5.737 1.00 84.38 127 LEU A N 1
ATOM 1010 C CA . LEU A 1 127 ? -1.218 9.639 -4.606 1.00 84.38 127 LEU A CA 1
ATOM 1011 C C . LEU A 1 127 ? -2.627 9.898 -4.070 1.00 84.38 127 LEU A C 1
ATOM 1013 O O . LEU A 1 127 ? -2.759 10.285 -2.916 1.00 84.38 127 LEU A O 1
ATOM 1017 N N . LEU A 1 128 ? -3.673 9.703 -4.871 1.00 82.81 128 LEU A N 1
ATOM 1018 C CA . LEU A 1 128 ? -5.072 9.824 -4.436 1.00 82.81 128 LEU A CA 1
ATOM 1019 C C . LEU A 1 128 ? -5.739 8.467 -4.135 1.00 82.81 128 LEU A C 1
ATOM 1021 O O . LEU A 1 128 ? -6.955 8.400 -4.024 1.00 82.81 128 LEU A O 1
ATOM 1025 N N . PRO A 1 129 ? -4.947 7.417 -3.874 1.00 79.38 129 PRO A N 1
ATOM 1026 C CA . PRO A 1 129 ? -5.332 5.996 -3.920 1.00 79.38 129 PRO A CA 1
ATOM 1027 C C . PRO A 1 129 ? -6.555 5.603 -4.781 1.00 79.38 129 PRO A C 1
ATOM 1029 O O . PRO A 1 129 ? -7.395 4.828 -4.340 1.00 79.38 129 PRO A O 1
ATOM 1032 N N . ILE A 1 130 ? -6.666 6.104 -6.019 1.00 82.88 130 ILE A N 1
ATOM 1033 C CA . ILE A 1 130 ? -7.768 5.763 -6.957 1.00 82.88 130 ILE A CA 1
ATOM 1034 C C . ILE A 1 130 ? -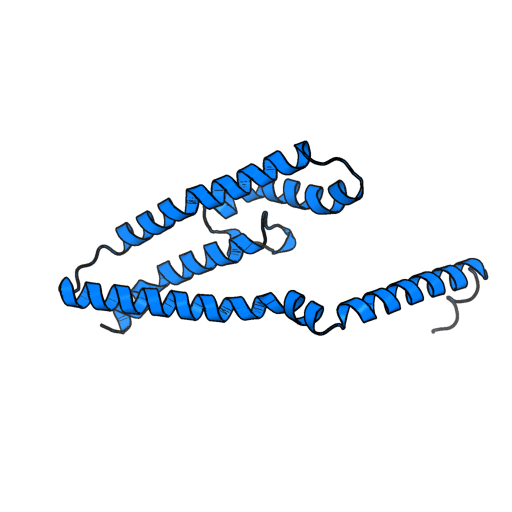7.348 4.673 -7.958 1.00 82.88 130 ILE A C 1
ATOM 1036 O O . ILE A 1 130 ? -8.177 4.105 -8.666 1.00 82.88 130 ILE A O 1
ATOM 1040 N N . ASN A 1 131 ? -6.061 4.334 -8.000 1.00 81.56 131 ASN A N 1
ATOM 1041 C CA . ASN A 1 131 ? -5.486 3.343 -8.914 1.00 81.56 131 ASN A CA 1
ATOM 1042 C C . ASN A 1 131 ? -6.206 1.974 -8.941 1.00 81.56 131 ASN A C 1
ATOM 1044 O O . ASN A 1 131 ? -6.110 1.310 -9.961 1.00 81.56 131 ASN A O 1
ATOM 1048 N N . THR A 1 132 ? -6.951 1.551 -7.909 1.00 80.25 132 THR A N 1
ATOM 1049 C CA . THR A 1 132 ? -7.747 0.301 -7.930 1.00 80.25 132 THR A CA 1
ATOM 1050 C C . THR A 1 132 ? -8.804 0.259 -9.046 1.00 80.25 132 THR A C 1
ATOM 1052 O O . THR A 1 132 ? -9.178 -0.823 -9.486 1.00 80.25 132 THR A O 1
ATOM 1055 N N . TRP A 1 133 ? -9.282 1.411 -9.522 1.00 75.38 133 TRP A N 1
ATOM 1056 C CA . TRP A 1 133 ? -10.360 1.512 -10.520 1.00 75.38 133 TRP A CA 1
ATOM 1057 C C . TRP A 1 133 ? -9.858 1.584 -11.966 1.00 75.38 133 TRP A C 1
ATOM 1059 O O . TRP A 1 133 ? -10.641 1.780 -12.893 1.00 75.38 133 TRP A O 1
ATOM 1069 N N . VAL A 1 134 ? -8.546 1.479 -12.150 1.00 79.19 134 VAL A N 1
ATOM 1070 C CA . VAL A 1 134 ? -7.863 1.674 -13.425 1.00 79.19 134 VAL A CA 1
ATOM 1071 C C . VAL A 1 134 ? -7.328 0.333 -13.918 1.00 79.19 134 VAL A C 1
ATOM 1073 O O . VAL A 1 134 ? -6.913 -0.505 -13.121 1.00 79.19 134 VAL A O 1
ATOM 1076 N N . ASP A 1 135 ? -7.336 0.113 -15.234 1.00 80.88 135 ASP A N 1
ATOM 1077 C CA . ASP A 1 135 ? -6.860 -1.140 -15.820 1.00 80.88 135 ASP A CA 1
ATOM 1078 C C . ASP A 1 135 ? -5.411 -1.438 -15.419 1.00 80.88 135 ASP A C 1
ATOM 1080 O O . ASP A 1 135 ? -4.540 -0.561 -15.489 1.00 80.88 135 ASP A O 1
ATOM 1084 N N . PHE A 1 136 ? -5.127 -2.703 -15.088 1.00 78.88 136 PHE A N 1
ATOM 1085 C CA . PHE A 1 136 ? -3.795 -3.172 -14.681 1.00 78.88 136 PHE A CA 1
ATOM 1086 C C . PHE A 1 136 ? -2.681 -2.785 -15.664 1.00 78.88 136 PHE A C 1
ATOM 1088 O O . PHE A 1 136 ? -1.551 -2.541 -15.245 1.00 78.88 136 PHE A O 1
ATOM 1095 N N . SER A 1 137 ? -2.988 -2.698 -16.963 1.00 79.31 137 SER A N 1
ATOM 1096 C CA . SER A 1 137 ? -2.028 -2.318 -18.008 1.00 79.31 137 SER A CA 1
ATOM 1097 C C . SER A 1 137 ? -1.604 -0.850 -17.953 1.00 79.31 137 SER A C 1
ATOM 1099 O O . SER A 1 137 ? -0.550 -0.506 -18.480 1.00 79.31 137 SER A O 1
ATOM 1101 N N . SER A 1 138 ? -2.407 0.009 -17.325 1.00 82.62 138 SER A N 1
ATOM 1102 C CA . SER A 1 138 ? -2.194 1.458 -17.256 1.00 82.62 138 SER A CA 1
ATOM 1103 C C . SER A 1 138 ? -1.764 1.941 -15.867 1.00 82.62 138 SER A C 1
ATOM 1105 O O . SER A 1 138 ? -1.452 3.120 -15.685 1.00 82.62 138 SER A O 1
ATOM 1107 N N . MET A 1 139 ? -1.671 1.036 -14.888 1.00 84.56 139 MET A N 1
ATOM 1108 C CA . MET A 1 139 ? -1.158 1.349 -13.557 1.00 84.56 139 MET A CA 1
ATOM 1109 C C . MET A 1 139 ? 0.329 1.728 -13.606 1.00 84.56 139 MET A C 1
ATOM 1111 O O . MET A 1 139 ? 1.139 1.047 -14.235 1.00 84.56 139 MET A O 1
ATOM 1115 N N . CYS A 1 140 ? 0.703 2.786 -12.878 1.00 85.62 140 CYS A N 1
ATOM 1116 C CA . CYS A 1 140 ? 2.107 3.174 -12.694 1.00 85.62 140 CYS A CA 1
ATOM 1117 C C . CYS A 1 140 ? 2.915 2.040 -12.027 1.00 85.62 140 CYS A C 1
ATOM 1119 O O . CYS A 1 140 ? 3.945 1.599 -12.535 1.00 85.62 140 CYS A O 1
ATOM 1121 N N . LEU A 1 141 ? 2.431 1.550 -10.881 1.00 85.69 141 LEU A N 1
ATOM 1122 C CA . LEU A 1 141 ? 3.011 0.434 -10.140 1.00 85.69 141 LEU A CA 1
ATOM 1123 C C . LEU A 1 141 ? 1.904 -0.551 -9.803 1.00 85.69 141 LEU A C 1
ATOM 1125 O O . LEU A 1 141 ? 0.903 -0.149 -9.221 1.00 85.69 141 LEU A O 1
ATOM 1129 N N . LEU A 1 142 ? 2.125 -1.838 -10.081 1.00 85.62 142 LEU A N 1
ATOM 1130 C CA . LEU A 1 142 ? 1.143 -2.862 -9.742 1.00 85.62 142 LEU A CA 1
ATOM 1131 C C . LEU A 1 142 ? 0.892 -2.861 -8.233 1.00 85.62 142 LEU A C 1
ATOM 1133 O O . LEU A 1 142 ? -0.227 -2.616 -7.829 1.00 85.62 142 LEU A O 1
ATOM 1137 N N . HIS A 1 143 ? 1.928 -3.008 -7.399 1.00 84.75 143 HIS A N 1
ATOM 1138 C CA . HIS A 1 143 ? 1.815 -3.161 -5.937 1.00 84.75 143 HIS A CA 1
ATOM 1139 C C . HIS A 1 143 ? 1.072 -2.036 -5.197 1.00 84.75 143 HIS A C 1
ATOM 1141 O O . HIS A 1 143 ? 0.585 -2.264 -4.091 1.00 84.75 143 HIS A O 1
ATOM 1147 N N . THR A 1 144 ? 0.949 -0.837 -5.773 1.00 88.94 144 THR A N 1
ATOM 1148 C CA . THR A 1 144 ? 0.224 0.265 -5.121 1.00 88.94 144 THR A CA 1
ATOM 1149 C C . THR A 1 144 ? -1.288 0.032 -5.104 1.00 88.94 144 THR A C 1
ATOM 1151 O O . THR A 1 144 ? -1.978 0.657 -4.299 1.00 88.94 144 THR A O 1
ATOM 1154 N N . TRP A 1 145 ? -1.808 -0.892 -5.924 1.00 89.00 145 TRP A N 1
ATOM 1155 C CA . TRP A 1 145 ? -3.215 -1.316 -5.914 1.00 89.00 145 TRP A CA 1
ATOM 1156 C C . TRP A 1 145 ? -3.657 -1.837 -4.537 1.00 89.00 145 TRP A C 1
ATOM 1158 O O . TRP A 1 145 ? -4.772 -1.580 -4.081 1.00 89.00 145 TRP A O 1
ATOM 1168 N N . TYR A 1 146 ? -2.754 -2.546 -3.853 1.00 88.50 146 TYR A N 1
ATOM 1169 C CA . TYR A 1 146 ? -2.996 -3.138 -2.544 1.00 88.50 146 TYR A CA 1
ATOM 1170 C C . TYR A 1 146 ? -3.197 -2.047 -1.490 1.00 88.50 146 TYR A C 1
ATOM 1172 O O . TYR A 1 146 ? -4.145 -2.094 -0.710 1.00 88.50 146 TYR A O 1
ATOM 1180 N N . VAL A 1 147 ? -2.335 -1.025 -1.515 1.00 89.62 147 VAL A N 1
ATOM 1181 C CA . VAL A 1 147 ? -2.379 0.103 -0.573 1.00 89.62 147 VAL A CA 1
ATOM 1182 C C . VAL A 1 147 ? -3.669 0.903 -0.739 1.00 89.62 147 VAL A C 1
ATOM 1184 O O . VAL A 1 147 ? -4.299 1.273 0.248 1.00 89.62 147 VAL A O 1
ATOM 1187 N N . ALA A 1 148 ? -4.094 1.143 -1.978 1.00 90.31 148 ALA A N 1
ATOM 1188 C CA . ALA A 1 148 ? -5.361 1.814 -2.233 1.00 90.31 148 ALA A CA 1
ATOM 1189 C C . ALA A 1 148 ? -6.564 0.991 -1.775 1.00 90.31 148 ALA A C 1
ATOM 1191 O O . ALA A 1 148 ? -7.474 1.525 -1.143 1.00 90.31 148 ALA A O 1
ATOM 1192 N N . SER A 1 149 ? -6.553 -0.317 -2.025 1.00 90.88 149 SER A N 1
ATOM 1193 C CA . SER A 1 149 ? -7.621 -1.219 -1.579 1.00 90.88 149 SER A CA 1
ATOM 1194 C C . SER A 1 149 ? -7.743 -1.250 -0.048 1.00 90.88 149 SER A C 1
ATOM 1196 O O . SER A 1 149 ? -8.852 -1.168 0.475 1.00 90.88 149 SER A O 1
ATOM 1198 N N . ASP A 1 150 ? -6.624 -1.251 0.684 1.00 90.94 150 ASP A N 1
ATOM 1199 C CA . ASP A 1 150 ? -6.604 -1.146 2.153 1.00 90.94 150 ASP A CA 1
ATOM 1200 C C . ASP A 1 150 ? -7.238 0.163 2.668 1.00 90.94 150 ASP A C 1
ATOM 1202 O O . ASP A 1 150 ? -7.983 0.152 3.651 1.00 90.94 150 ASP A O 1
ATOM 1206 N N . ILE A 1 151 ? -7.021 1.289 1.980 1.00 90.31 151 ILE A N 1
ATOM 1207 C CA . ILE A 1 151 ? -7.656 2.570 2.330 1.00 90.31 151 ILE A CA 1
ATOM 1208 C C . ILE A 1 151 ? -9.168 2.522 2.070 1.00 90.31 151 ILE A C 1
ATOM 1210 O O . ILE A 1 151 ? -9.937 2.961 2.927 1.00 90.31 151 ILE A O 1
ATOM 1214 N N . HIS A 1 152 ? -9.610 1.945 0.949 1.00 90.44 152 HIS A N 1
ATOM 1215 C CA . HIS A 1 152 ? -11.038 1.763 0.662 1.00 90.44 152 HIS A CA 1
ATOM 1216 C C . HIS A 1 152 ? -11.726 0.877 1.710 1.00 90.44 152 HIS A C 1
ATOM 1218 O O . HIS A 1 152 ? -12.781 1.247 2.228 1.00 90.44 152 HIS A O 1
ATOM 1224 N N . PHE A 1 153 ? -11.118 -0.254 2.083 1.00 90.50 153 PHE A N 1
ATOM 1225 C CA . PHE A 1 153 ? -11.652 -1.116 3.141 1.00 90.50 153 PHE A CA 1
ATOM 1226 C C . PHE A 1 153 ? -11.677 -0.420 4.495 1.00 90.50 153 PHE A C 1
ATOM 1228 O O . PHE A 1 153 ? -12.643 -0.576 5.244 1.00 90.50 153 PHE A O 1
ATOM 1235 N N . TYR A 1 154 ? -10.665 0.398 4.799 1.00 90.19 154 TYR A N 1
ATOM 1236 C CA . TYR A 1 154 ? -10.702 1.224 5.994 1.00 90.19 154 TYR A CA 1
ATOM 1237 C C . TYR A 1 154 ? -11.917 2.154 5.947 1.00 90.19 154 TYR A C 1
ATOM 1239 O O . TYR A 1 154 ? -12.727 2.074 6.862 1.00 90.19 154 TYR A O 1
ATOM 1247 N N . CYS A 1 155 ? -12.140 2.911 4.867 1.00 89.62 155 CYS A N 1
ATOM 1248 C CA . CYS A 1 155 ? -13.308 3.792 4.716 1.00 89.62 155 CYS A CA 1
ATOM 1249 C C . CYS A 1 155 ? -14.669 3.095 4.922 1.00 89.62 155 CYS A C 1
ATOM 1251 O O . CYS A 1 155 ? -15.607 3.745 5.381 1.00 89.62 155 CYS A O 1
ATOM 1253 N N . VAL A 1 156 ? -14.780 1.795 4.623 1.00 89.75 156 VAL A N 1
ATOM 1254 C CA . VAL A 1 156 ? -15.996 0.984 4.843 1.00 89.75 156 VAL A CA 1
ATOM 1255 C C . VAL A 1 156 ? -16.102 0.447 6.281 1.00 89.75 156 VAL A C 1
ATOM 1257 O O . VAL A 1 156 ? -17.205 0.226 6.779 1.00 89.75 156 VAL A O 1
ATOM 1260 N N . ALA A 1 157 ? -14.988 0.311 7.005 1.00 89.12 157 ALA A N 1
ATOM 1261 C CA . ALA A 1 157 ? -14.955 -0.168 8.390 1.00 89.12 157 ALA A CA 1
ATOM 1262 C C . ALA A 1 157 ? -15.941 0.512 9.375 1.00 89.12 157 ALA A C 1
ATOM 1264 O O . ALA A 1 157 ? -16.519 -0.213 10.187 1.00 89.12 157 ALA A O 1
ATOM 1265 N N . PRO A 1 158 ? -16.189 1.842 9.365 1.00 86.44 158 PRO A N 1
ATOM 1266 C CA . PRO A 1 158 ? -17.140 2.458 10.290 1.00 86.44 158 PRO A CA 1
ATOM 1267 C C . PRO A 1 158 ? -18.584 2.011 10.042 1.00 86.44 158 PRO A C 1
ATOM 1269 O O . PRO A 1 158 ? -19.353 1.962 10.995 1.00 86.44 158 PRO A O 1
ATOM 1272 N N . LEU A 1 159 ? -18.948 1.643 8.807 1.00 87.25 159 LEU A N 1
ATOM 1273 C CA . LEU A 1 159 ? -20.275 1.090 8.514 1.00 87.25 159 LEU A CA 1
ATOM 1274 C C . LEU A 1 159 ? -20.454 -0.266 9.198 1.00 87.25 159 LEU A C 1
ATOM 1276 O O . LEU A 1 159 ? -21.478 -0.512 9.822 1.00 87.25 159 LEU A O 1
ATOM 1280 N N . VAL A 1 160 ? -19.428 -1.118 9.140 1.00 86.06 160 VAL A N 1
ATOM 1281 C CA . VAL A 1 160 ? -19.438 -2.430 9.802 1.00 86.06 160 VAL A CA 1
ATOM 1282 C C . VAL A 1 160 ? -19.485 -2.276 11.325 1.00 86.06 160 VAL A C 1
ATOM 1284 O O . VAL A 1 160 ? -20.256 -2.961 11.989 1.00 86.06 160 VAL A O 1
ATOM 1287 N N . LEU A 1 161 ? -18.704 -1.345 11.883 1.00 82.88 161 LEU A N 1
ATOM 1288 C CA . LEU A 1 161 ? -18.713 -1.054 13.321 1.00 82.88 161 LEU A CA 1
ATOM 1289 C C . LEU A 1 161 ? -20.053 -0.473 13.791 1.00 82.88 161 LEU A C 1
ATOM 1291 O O . LEU A 1 161 ? -20.505 -0.824 14.873 1.00 82.88 161 LEU A O 1
ATOM 1295 N N . GLY A 1 162 ? -20.692 0.374 12.980 1.00 82.62 162 GLY A N 1
ATOM 1296 C CA . GLY A 1 162 ? -22.013 0.931 13.278 1.00 82.62 162 GLY A CA 1
ATOM 1297 C C . GLY A 1 162 ? -23.158 -0.081 13.189 1.00 82.62 162 GLY A C 1
ATOM 1298 O O . GLY A 1 162 ? -24.194 0.148 13.791 1.00 82.62 162 GLY A O 1
ATOM 1299 N N . VAL A 1 163 ? -22.993 -1.190 12.461 1.00 84.69 163 VAL A N 1
ATOM 1300 C CA . VAL A 1 163 ? -23.954 -2.312 12.470 1.00 84.69 163 VAL A CA 1
ATOM 1301 C C . VAL A 1 163 ? -23.759 -3.211 13.697 1.00 84.69 163 VAL A C 1
ATOM 1303 O O . VAL A 1 163 ? -24.706 -3.848 14.147 1.00 84.69 163 VAL A O 1
ATOM 1306 N N . LEU A 1 164 ? -22.532 -3.296 14.219 1.00 78.00 164 LEU A N 1
ATOM 1307 C CA . LEU A 1 164 ? -22.177 -4.170 15.340 1.00 78.00 164 LEU A CA 1
ATOM 1308 C C . LEU A 1 164 ? -22.533 -3.579 16.717 1.00 78.00 164 LEU A C 1
ATOM 1310 O O . LEU A 1 164 ? -22.717 -4.344 17.663 1.00 78.00 164 LEU A O 1
ATOM 1314 N N . TYR A 1 165 ? -22.567 -2.248 16.830 1.00 67.88 165 TYR A N 1
ATOM 1315 C CA . TYR A 1 165 ? -22.870 -1.503 18.056 1.00 67.88 165 TYR A CA 1
ATOM 1316 C C . TYR A 1 165 ? -24.323 -1.026 18.070 1.00 67.88 165 TYR A C 1
ATOM 1318 O O . TYR A 1 165 ? -25.004 -1.262 19.091 1.00 67.88 165 TYR A O 1
#

InterPro domains:
  IPR002656 Acyltransferase 3 domain [PF01757] (33-162)
  IPR052728 Oxygen and lipid transport regulator [PTHR11161] (22-164)

Sequence (165 aa):
MTKSFVDSTGPHLWIHDRQNLARLSHAKTYMDDIFFQIITNSWVSVDTFFMLGGLLVASSNLKIMESTGGKINYFSRLVHRVWRLIPPLAATVGIMFILPLIGSGPLWADMAGQKVLNCEKNWWQVLLPINTWVDFSSMCLLHTWYVASDIHFYCVAPLVLGVLY

Radius of gyration: 24.49 Å; chains: 1; bounding box: 44×41×77 Å

Foldseek 3Di:
DPDPPPPDDDPVVVVVVVVVVVVVVVVVVVCPPPVNVCVVPCVVVLVVVLVVLLVCLQVVVVVVCVVVVNDDPLVVVLVVVLVVVLVVLVVVLVVLCCQVVPDDDPVCCVPSVQLSVLSVVCVVCLNVLVQLVDDCSSDSDNVSNSVSVSSVVSVCSVVVVVVVD

pLDDT: mean 81.62, std 11.21, range [39.0, 94.25]

Secondary structure (DSSP, 8-state):
--SSSSSSS-HHHHHHHHHHHHHHHHHHHHHSSHHHHHHHTGGGHHHHHHHHHHHHHHHHHHHHHHHHTT---HHHHHHHHHHHHHHHHHHHHHHHHHHHHH--SHHHIIIIIHHHHHHHHHHHHHHTT-GGGS-TTT-S-TTHHHHHHHHHHHHHHHHHHHHH-

Organism: NCBI:txid1538125